Protein AF-A0A8S3BWZ7-F1 (afdb_monomer_lite)

pLDDT: mean 92.76, std 7.43, range [68.75, 98.44]

Structure (mmCIF, N/CA/C/O backbone):
data_AF-A0A8S3BWZ7-F1
#
_entry.id   AF-A0A8S3BWZ7-F1
#
loop_
_atom_site.group_PDB
_atom_site.id
_atom_site.type_symbol
_atom_site.label_atom_id
_atom_site.label_alt_id
_atom_site.label_comp_id
_atom_site.label_asym_id
_atom_site.label_entity_id
_atom_site.label_seq_id
_atom_site.pdbx_PDB_ins_code
_atom_site.Cartn_x
_atom_site.Cartn_y
_atom_site.Cartn_z
_atom_site.occupancy
_atom_site.B_iso_or_equiv
_atom_site.auth_seq_id
_atom_site.auth_comp_id
_atom_site.auth_asym_id
_atom_site.auth_atom_id
_atom_site.pdbx_PDB_model_num
ATOM 1 N N . TYR A 1 1 ? -3.722 3.622 -8.352 1.00 92.19 1 TYR A N 1
ATOM 2 C CA . TYR A 1 1 ? -3.625 3.122 -6.977 1.00 92.19 1 TYR A CA 1
ATOM 3 C C . TYR A 1 1 ? -5.034 3.019 -6.423 1.00 92.19 1 TYR A C 1
ATOM 5 O O . TYR A 1 1 ? -5.939 3.605 -7.013 1.00 92.19 1 TYR A O 1
ATOM 13 N N . GLU A 1 2 ? -5.207 2.293 -5.329 1.00 96.56 2 GLU A N 1
ATOM 14 C CA . GLU A 1 2 ? -6.437 2.260 -4.530 1.00 96.56 2 GLU A CA 1
ATOM 15 C C . GLU A 1 2 ? -6.114 2.740 -3.116 1.00 96.56 2 GLU A C 1
ATOM 17 O O . GLU A 1 2 ? -4.974 2.598 -2.670 1.00 96.56 2 GLU A O 1
ATOM 22 N N . VAL A 1 3 ? -7.082 3.343 -2.427 1.00 97.94 3 VAL A N 1
ATOM 23 C CA . VAL A 1 3 ? -6.880 3.909 -1.087 1.00 97.94 3 VAL A CA 1
ATOM 24 C C . VAL A 1 3 ? -7.957 3.393 -0.155 1.00 97.94 3 VAL A C 1
ATOM 26 O O . VAL A 1 3 ? -9.144 3.505 -0.454 1.00 97.94 3 VAL A O 1
ATOM 29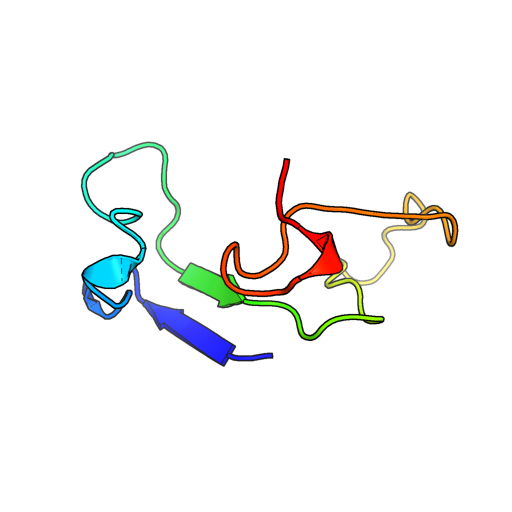 N N . TYR A 1 4 ? -7.533 2.896 1.000 1.00 98.44 4 TYR A N 1
ATOM 30 C CA . TYR A 1 4 ? -8.414 2.369 2.029 1.00 98.44 4 TYR A CA 1
ATOM 31 C C . TYR A 1 4 ? -8.119 3.045 3.361 1.00 98.44 4 TYR A C 1
ATOM 33 O O . TYR A 1 4 ? -6.958 3.187 3.749 1.00 98.44 4 TYR A O 1
ATOM 41 N N . LYS A 1 5 ? -9.170 3.389 4.112 1.00 98.44 5 LYS A N 1
ATOM 42 C CA . LYS A 1 5 ? -9.031 3.469 5.570 1.00 98.44 5 LYS A CA 1
ATOM 43 C C . LYS A 1 5 ? -8.778 2.064 6.102 1.00 98.44 5 LYS A C 1
ATOM 45 O O . LYS A 1 5 ? -9.314 1.104 5.556 1.00 98.44 5 LYS A O 1
ATOM 50 N N . LYS A 1 6 ? -8.053 1.936 7.211 1.00 98.12 6 LYS A N 1
ATOM 51 C CA . LYS A 1 6 ? -7.750 0.648 7.852 1.00 98.12 6 LYS A CA 1
ATOM 52 C C . LYS A 1 6 ? -8.982 -0.239 8.062 1.00 98.12 6 LYS A C 1
ATOM 54 O O . LYS A 1 6 ? -8.928 -1.437 7.809 1.00 98.12 6 LYS A O 1
ATOM 59 N N . SER A 1 7 ? -10.112 0.348 8.461 1.00 97.25 7 SER A N 1
ATOM 60 C CA . SER A 1 7 ? -11.385 -0.367 8.643 1.00 97.25 7 SER A CA 1
ATOM 61 C C . SER A 1 7 ? -12.029 -0.859 7.341 1.00 97.25 7 SER A C 1
ATOM 63 O O . SER A 1 7 ? -12.882 -1.739 7.384 1.00 97.25 7 SER A O 1
ATOM 65 N N . GLN A 1 8 ? -11.625 -0.303 6.200 1.00 98.31 8 GLN A N 1
ATOM 66 C CA . GLN A 1 8 ? -12.148 -0.597 4.867 1.00 98.31 8 GLN A CA 1
ATOM 67 C C . GLN A 1 8 ? -11.188 -1.460 4.035 1.00 98.31 8 GLN A C 1
ATOM 69 O O . GLN A 1 8 ? -11.505 -1.749 2.887 1.00 98.31 8 GLN A O 1
ATOM 74 N N . ILE A 1 9 ? -10.030 -1.858 4.583 1.00 98.12 9 ILE A N 1
ATOM 75 C CA . ILE A 1 9 ? -9.112 -2.773 3.893 1.00 98.12 9 ILE A CA 1
ATOM 76 C C . ILE A 1 9 ? -9.855 -4.100 3.639 1.00 98.12 9 ILE A C 1
ATOM 78 O O . ILE A 1 9 ? -10.425 -4.651 4.599 1.00 98.12 9 ILE A O 1
ATOM 82 N N . PRO A 1 10 ? -9.848 -4.605 2.388 1.00 97.56 10 PRO A N 1
ATOM 83 C CA . PRO A 1 10 ? -10.488 -5.868 2.037 1.00 97.56 10 PRO A CA 1
ATOM 84 C C . PRO A 1 10 ? -9.978 -7.033 2.901 1.00 97.56 10 PRO A C 1
ATOM 86 O O . PRO A 1 10 ? -8.795 -7.092 3.251 1.00 97.56 10 PRO A O 1
ATOM 89 N N . ASP A 1 11 ? -10.879 -7.934 3.302 1.00 97.25 11 ASP A N 1
ATOM 90 C CA . ASP A 1 11 ? -10.559 -9.025 4.237 1.00 97.25 11 ASP A CA 1
ATOM 91 C C . ASP A 1 11 ? -9.527 -9.999 3.665 1.00 97.25 11 ASP A C 1
ATOM 93 O O . ASP A 1 11 ? -8.693 -10.509 4.413 1.00 97.25 11 ASP A O 1
ATOM 97 N N . GLU A 1 12 ? -9.518 -10.181 2.345 1.00 95.81 12 GLU A N 1
ATOM 98 C CA . GLU A 1 12 ? -8.561 -11.017 1.618 1.00 95.81 12 GLU A CA 1
ATOM 99 C C . GLU A 1 12 ? -7.099 -10.594 1.816 1.00 95.81 12 GLU A C 1
ATOM 101 O O . GLU A 1 12 ? -6.195 -11.404 1.624 1.00 95.81 12 GLU A O 1
ATOM 106 N N . TYR A 1 13 ? -6.840 -9.346 2.224 1.00 96.62 13 TYR A N 1
ATOM 107 C CA . TYR A 1 13 ? -5.475 -8.885 2.488 1.00 96.62 13 TYR A CA 1
ATOM 108 C C . TYR A 1 13 ? -4.995 -9.304 3.876 1.00 96.62 13 TYR A C 1
ATOM 110 O O . TYR A 1 13 ? -3.797 -9.264 4.145 1.00 96.62 13 TYR A O 1
ATOM 118 N N . HIS A 1 14 ? -5.914 -9.631 4.793 1.00 97.00 14 HIS A N 1
ATOM 119 C CA . HIS A 1 14 ? -5.618 -9.890 6.205 1.00 97.00 14 HIS A CA 1
ATOM 120 C C . HIS A 1 14 ? -4.750 -8.791 6.867 1.00 97.00 14 HIS A C 1
ATOM 122 O O . HIS A 1 14 ? -4.064 -9.029 7.861 1.00 97.00 14 HIS A O 1
ATOM 128 N N . TYR A 1 15 ? -4.805 -7.556 6.349 1.00 97.50 15 TYR A N 1
ATOM 129 C CA . TYR A 1 15 ? -3.840 -6.488 6.645 1.00 97.50 15 TYR A CA 1
ATOM 130 C C . TYR A 1 15 ? -4.447 -5.316 7.431 1.00 97.50 15 TYR A C 1
ATOM 132 O O . TYR A 1 15 ? -4.158 -4.152 7.169 1.00 97.50 15 TYR A O 1
ATOM 140 N N . LYS A 1 16 ? -5.326 -5.598 8.401 1.00 96.62 16 LYS A N 1
ATOM 141 C CA . LYS A 1 16 ? -5.969 -4.549 9.225 1.00 96.62 16 LYS A CA 1
ATOM 142 C C . LYS A 1 16 ? -5.946 -4.779 10.734 1.00 96.62 16 LYS A C 1
ATOM 144 O O . LYS A 1 16 ? -6.090 -3.823 11.493 1.00 96.62 16 LYS A O 1
ATOM 149 N N . SER A 1 17 ? -5.688 -6.001 11.192 1.00 96.44 17 SER A N 1
ATOM 150 C CA . SER A 1 17 ? -5.820 -6.394 12.606 1.00 96.44 17 SER A CA 1
ATOM 151 C C . SER A 1 17 ? -4.524 -6.260 13.414 1.00 96.44 17 SER A C 1
ATOM 153 O O . SER A 1 17 ? -4.180 -7.136 14.201 1.00 96.44 17 SER A O 1
ATOM 155 N N . ASN A 1 18 ? -3.765 -5.177 13.223 1.00 97.88 18 ASN A N 1
ATOM 156 C CA . ASN A 1 18 ? -2.562 -4.916 14.018 1.00 97.88 18 ASN A CA 1
ATOM 157 C C . ASN A 1 18 ? -2.340 -3.413 14.220 1.00 97.88 18 ASN A C 1
ATOM 159 O O . ASN A 1 18 ? -2.491 -2.627 13.286 1.00 97.88 18 ASN A O 1
ATOM 163 N N . VAL A 1 19 ? -1.965 -3.004 15.435 1.00 97.38 19 VAL A N 1
ATOM 164 C CA . VAL A 1 19 ? -1.707 -1.597 15.799 1.00 97.38 19 VAL A CA 1
ATOM 165 C C . VAL A 1 19 ? -0.569 -0.955 15.002 1.00 97.38 19 VAL A C 1
ATOM 167 O O . VAL A 1 19 ? -0.552 0.259 14.858 1.00 97.38 19 VAL A O 1
ATOM 170 N N . ARG A 1 20 ? 0.349 -1.752 14.440 1.00 97.81 20 ARG A N 1
ATOM 171 C CA . ARG A 1 20 ? 1.458 -1.266 13.602 1.00 97.81 20 ARG A CA 1
ATOM 172 C C . ARG A 1 20 ? 1.033 -0.877 12.183 1.00 97.81 20 ARG A C 1
ATOM 174 O O . ARG A 1 20 ? 1.802 -0.215 11.495 1.00 97.81 20 ARG A O 1
ATOM 181 N N . ILE A 1 21 ? -0.160 -1.279 11.737 1.00 97.50 21 ILE A N 1
ATOM 182 C CA . ILE A 1 21 ? -0.701 -0.856 10.440 1.00 97.50 21 ILE A CA 1
ATOM 183 C C . ILE A 1 21 ? -1.297 0.541 10.588 1.00 97.50 21 ILE A C 1
ATOM 185 O O . ILE A 1 21 ? -2.161 0.743 11.447 1.00 97.50 21 ILE A O 1
ATOM 189 N N . GLY A 1 22 ? -0.844 1.474 9.749 1.00 97.25 22 GLY A N 1
ATOM 190 C CA . GLY A 1 22 ? -1.332 2.853 9.725 1.00 97.25 22 GLY A CA 1
ATOM 191 C C . GLY A 1 22 ? -2.811 2.974 9.345 1.00 97.25 22 GLY A C 1
ATOM 192 O O . GLY A 1 22 ? -3.438 2.024 8.876 1.00 97.25 22 GLY A O 1
ATOM 193 N N . ASP A 1 23 ? -3.369 4.167 9.538 1.00 98.19 23 ASP A N 1
ATOM 194 C CA . ASP A 1 23 ? -4.802 4.421 9.330 1.00 98.19 23 ASP A CA 1
ATOM 195 C C . ASP A 1 23 ? -5.223 4.406 7.858 1.00 98.19 23 ASP A C 1
ATOM 197 O O . ASP A 1 23 ? -6.397 4.176 7.559 1.00 98.19 23 ASP A O 1
ATOM 201 N N . ILE A 1 24 ? -4.272 4.635 6.949 1.00 98.00 24 ILE A N 1
ATOM 202 C CA . ILE A 1 24 ? -4.468 4.631 5.501 1.00 98.00 24 ILE A CA 1
ATOM 203 C C . ILE A 1 24 ? -3.522 3.615 4.862 1.00 98.00 24 ILE A C 1
ATOM 205 O O . ILE A 1 24 ? -2.316 3.636 5.111 1.00 98.00 24 ILE A O 1
ATOM 209 N N . LEU A 1 25 ? -4.072 2.773 3.988 1.00 97.50 25 LEU A N 1
ATOM 210 C CA . LEU A 1 25 ? -3.318 1.926 3.070 1.00 97.50 25 LEU A CA 1
ATOM 211 C C . LEU A 1 25 ? -3.498 2.453 1.645 1.00 97.50 25 LEU A C 1
ATOM 213 O O . LEU A 1 25 ? -4.628 2.672 1.205 1.00 97.50 25 LEU A O 1
ATOM 217 N N . ILE A 1 26 ? -2.393 2.618 0.917 1.00 97.62 26 ILE A N 1
ATOM 218 C CA . ILE A 1 26 ? -2.409 2.922 -0.516 1.00 97.62 26 ILE A CA 1
ATOM 219 C C . ILE A 1 26 ? -1.832 1.721 -1.261 1.00 97.62 26 ILE A C 1
ATOM 221 O O . ILE A 1 26 ? -0.656 1.397 -1.111 1.00 97.62 26 ILE A O 1
ATOM 225 N N . VAL A 1 27 ? -2.653 1.075 -2.084 1.00 97.06 27 VAL A N 1
ATOM 226 C CA . VAL A 1 27 ? -2.236 -0.058 -2.915 1.00 97.06 27 VAL A CA 1
ATOM 227 C C . VAL A 1 27 ? -1.753 0.483 -4.257 1.00 97.06 27 VAL A C 1
ATOM 229 O O . VAL A 1 27 ? -2.524 1.045 -5.046 1.00 97.06 27 VAL A O 1
ATOM 232 N N . GLY A 1 28 ? -0.449 0.366 -4.506 1.00 95.44 28 GLY A N 1
ATOM 233 C CA . GLY A 1 28 ? 0.174 0.773 -5.764 1.00 95.44 28 GLY A CA 1
ATOM 234 C C . GLY A 1 28 ? -0.276 -0.098 -6.939 1.00 95.44 28 GLY A C 1
ATOM 235 O O . GLY A 1 28 ? -0.551 -1.282 -6.778 1.00 95.44 28 GLY A O 1
ATOM 236 N N . LYS A 1 29 ? -0.326 0.485 -8.142 1.00 95.06 29 LYS A N 1
ATOM 237 C CA . LYS A 1 29 ? -0.443 -0.301 -9.381 1.00 95.06 29 LYS A CA 1
ATOM 238 C C . LYS A 1 29 ? 0.953 -0.764 -9.800 1.00 95.06 29 LYS A C 1
ATOM 240 O O . LYS A 1 29 ? 1.900 0.006 -9.651 1.00 95.06 29 LYS A O 1
ATOM 245 N N . ILE A 1 30 ? 1.062 -1.973 -10.351 1.00 94.06 30 ILE A N 1
ATOM 246 C CA . ILE A 1 30 ? 2.314 -2.500 -10.919 1.00 94.06 30 ILE A CA 1
ATOM 247 C C . ILE A 1 30 ? 2.935 -1.466 -11.873 1.00 94.06 30 ILE A C 1
ATOM 249 O O . ILE A 1 30 ? 2.226 -0.845 -12.665 1.00 94.06 30 ILE A O 1
ATOM 253 N N . GLY A 1 31 ? 4.251 -1.260 -11.759 1.00 91.31 31 GLY A N 1
ATOM 254 C CA . GLY A 1 31 ? 5.008 -0.281 -12.552 1.00 91.31 31 GLY A CA 1
ATOM 255 C C . GLY A 1 31 ? 5.019 1.145 -11.988 1.00 91.31 31 GLY A C 1
ATOM 256 O O . GLY A 1 31 ? 5.711 2.002 -12.529 1.00 91.31 31 GLY A O 1
ATOM 257 N N . TYR A 1 32 ? 4.300 1.410 -10.894 1.00 91.44 32 TYR A N 1
ATOM 258 C CA . TYR A 1 32 ? 4.314 2.701 -10.202 1.00 91.44 32 TYR A CA 1
ATOM 259 C C . TYR A 1 32 ? 4.878 2.561 -8.788 1.00 91.44 32 TYR A C 1
ATOM 261 O O . TYR A 1 32 ? 4.679 1.543 -8.133 1.00 91.44 32 TYR A O 1
ATOM 269 N N . GLN A 1 33 ? 5.518 3.611 -8.280 1.00 90.44 33 GLN A N 1
ATOM 270 C CA . GLN A 1 33 ? 5.901 3.731 -6.873 1.00 90.44 33 GLN A CA 1
ATOM 271 C C . GLN A 1 33 ? 5.195 4.945 -6.265 1.00 90.44 33 GLN A C 1
ATOM 273 O O . GLN A 1 33 ? 5.074 5.988 -6.907 1.00 90.44 33 GLN A O 1
ATOM 278 N N . ILE A 1 34 ? 4.713 4.807 -5.032 1.00 91.31 34 ILE A N 1
ATOM 279 C CA . ILE A 1 34 ? 4.151 5.919 -4.262 1.00 91.31 34 ILE A CA 1
ATOM 280 C C . ILE A 1 34 ? 5.284 6.502 -3.423 1.00 91.31 34 ILE A C 1
ATOM 282 O O . ILE A 1 34 ? 5.938 5.775 -2.679 1.00 91.31 34 ILE A O 1
ATOM 286 N N . VAL A 1 35 ? 5.526 7.800 -3.571 1.00 90.56 35 VAL A N 1
ATOM 287 C CA . VAL A 1 35 ? 6.620 8.515 -2.905 1.00 90.56 35 VAL A CA 1
ATOM 288 C C . VAL A 1 35 ? 6.088 9.758 -2.208 1.00 90.56 35 V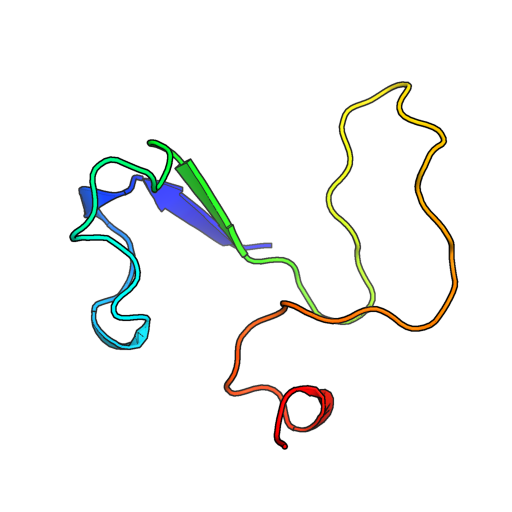AL A C 1
ATOM 290 O O . VAL A 1 35 ? 5.067 10.322 -2.610 1.00 90.56 35 VAL A O 1
ATOM 293 N N . VAL A 1 36 ? 6.794 10.201 -1.172 1.00 90.19 36 VAL A N 1
ATOM 294 C CA . VAL A 1 36 ? 6.544 11.507 -0.560 1.00 90.19 36 VAL A CA 1
ATOM 295 C C . VAL A 1 36 ? 7.200 12.580 -1.439 1.00 90.19 36 VAL A C 1
ATOM 297 O O . VAL A 1 36 ? 8.347 12.403 -1.849 1.00 90.19 36 VAL A O 1
ATOM 300 N N . PRO A 1 37 ? 6.521 13.696 -1.762 1.00 89.25 37 PRO A N 1
ATOM 301 C CA . PRO A 1 37 ? 7.129 14.767 -2.547 1.00 89.25 37 PRO A CA 1
ATOM 302 C C . PRO A 1 37 ? 8.452 15.251 -1.941 1.00 89.25 37 PRO A C 1
ATOM 304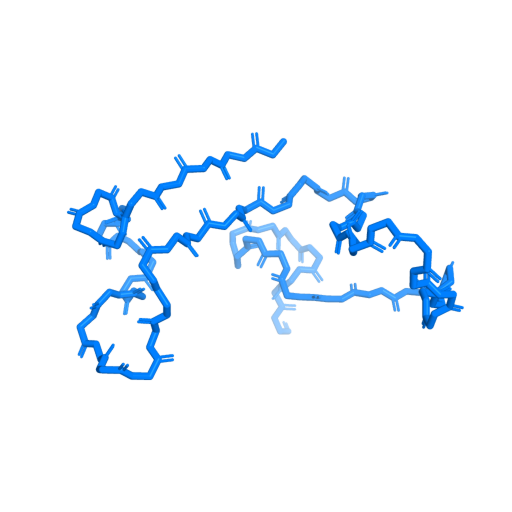 O O . PRO A 1 37 ? 8.537 15.515 -0.744 1.00 89.25 37 PRO A O 1
ATOM 307 N N . GLY A 1 38 ? 9.482 15.383 -2.779 1.00 86.44 38 GLY A N 1
ATOM 308 C CA . GLY A 1 38 ? 10.827 15.778 -2.349 1.00 86.44 38 GLY A CA 1
ATOM 309 C C . GLY A 1 38 ? 11.704 14.622 -1.861 1.00 86.44 38 GLY A C 1
ATOM 310 O O . GLY A 1 38 ? 12.916 14.811 -1.742 1.00 86.44 38 GLY A O 1
ATOM 311 N N . ASP A 1 39 ? 11.138 13.430 -1.657 1.00 83.25 39 ASP A N 1
ATOM 312 C CA . ASP A 1 39 ? 11.914 12.222 -1.406 1.00 83.25 39 ASP A CA 1
ATOM 313 C C . ASP A 1 39 ? 12.609 11.769 -2.699 1.00 83.25 39 ASP A C 1
ATOM 315 O O . ASP A 1 39 ? 11.975 11.506 -3.722 1.00 83.25 39 ASP A O 1
ATOM 319 N N . ARG A 1 40 ? 13.941 11.725 -2.653 1.00 73.06 40 ARG A N 1
ATOM 320 C CA . ARG A 1 40 ? 14.809 11.312 -3.766 1.00 73.06 40 ARG A CA 1
ATOM 321 C C . ARG A 1 40 ? 15.366 9.901 -3.586 1.00 73.06 40 ARG A C 1
ATOM 323 O O . ARG A 1 40 ? 16.227 9.493 -4.357 1.00 73.06 40 ARG A O 1
ATOM 330 N N . SER A 1 41 ? 14.899 9.163 -2.579 1.00 73.31 41 SER A N 1
ATOM 331 C CA . SER A 1 41 ? 15.355 7.799 -2.293 1.00 73.31 41 SER A CA 1
ATOM 332 C C . SER A 1 41 ? 14.788 6.741 -3.248 1.00 73.31 41 SER A C 1
ATOM 334 O O . SER A 1 41 ? 15.169 5.574 -3.164 1.00 73.31 41 SER A O 1
ATOM 336 N N . SER A 1 42 ? 13.896 7.117 -4.173 1.00 70.38 42 SER A N 1
ATOM 337 C CA . SER A 1 42 ? 13.307 6.177 -5.126 1.00 70.38 42 SER A CA 1
ATOM 338 C C . SER A 1 42 ? 14.360 5.645 -6.104 1.00 70.38 42 SER A C 1
ATOM 340 O O . SER A 1 42 ? 14.781 6.349 -7.025 1.00 70.38 42 SER A O 1
ATOM 342 N N . ASN A 1 43 ? 14.750 4.382 -5.937 1.00 68.75 43 ASN A N 1
ATOM 343 C CA . ASN A 1 43 ? 15.513 3.645 -6.938 1.00 68.75 43 ASN A CA 1
ATOM 344 C C . ASN A 1 43 ? 14.564 3.145 -8.035 1.00 68.75 43 ASN A C 1
ATOM 346 O O . ASN A 1 43 ? 13.637 2.393 -7.755 1.00 68.75 43 ASN A O 1
ATOM 350 N N . LEU A 1 44 ? 14.828 3.514 -9.292 1.00 72.19 44 LEU A N 1
ATOM 351 C CA . LEU A 1 44 ? 14.043 3.105 -10.472 1.00 72.19 44 LEU A CA 1
ATOM 352 C C . LEU A 1 44 ? 14.326 1.655 -10.930 1.00 72.19 44 LEU A C 1
ATOM 354 O O . LEU A 1 44 ? 14.139 1.321 -12.098 1.00 72.19 44 LEU A O 1
ATOM 358 N N . LEU A 1 45 ? 14.837 0.807 -10.036 1.00 84.00 45 LEU A N 1
ATOM 359 C CA . LEU A 1 45 ? 15.134 -0.599 -10.318 1.00 84.00 45 LEU A CA 1
ATOM 360 C C . LEU A 1 45 ? 13.893 -1.474 -10.084 1.00 84.00 45 LEU A C 1
ATOM 362 O O . LEU A 1 45 ? 12.818 -0.981 -9.742 1.00 84.00 45 LEU A O 1
ATOM 366 N N . GLY A 1 46 ? 14.046 -2.790 -10.265 1.00 87.56 46 GLY A N 1
ATOM 367 C CA . GLY A 1 46 ? 13.015 -3.755 -9.881 1.00 87.56 46 GLY A CA 1
ATOM 368 C C . GLY A 1 46 ? 12.595 -3.565 -8.420 1.00 87.56 46 GLY A C 1
ATOM 369 O O . GLY A 1 46 ? 13.436 -3.334 -7.552 1.00 87.56 46 GLY A O 1
ATOM 370 N N . ASN A 1 47 ? 11.289 -3.640 -8.166 1.00 90.50 47 ASN A N 1
ATOM 371 C CA . ASN A 1 47 ? 10.695 -3.387 -6.857 1.00 90.50 47 ASN A CA 1
ATOM 372 C C . ASN A 1 47 ? 9.582 -4.408 -6.565 1.00 90.50 47 ASN A C 1
ATOM 374 O O . ASN A 1 47 ? 9.100 -5.088 -7.473 1.00 90.50 47 ASN A O 1
ATOM 378 N N . HIS A 1 48 ? 9.182 -4.517 -5.302 1.00 93.31 48 HIS A N 1
ATOM 379 C CA . HIS A 1 48 ? 8.200 -5.482 -4.808 1.00 93.31 48 HIS A CA 1
ATOM 380 C C . HIS A 1 48 ? 7.276 -4.856 -3.748 1.00 93.31 48 HIS A C 1
ATOM 382 O O . HIS A 1 48 ? 7.417 -3.688 -3.392 1.00 93.31 48 HIS A O 1
ATOM 388 N N . GLY A 1 49 ? 6.321 -5.634 -3.227 1.00 93.94 49 GLY A N 1
ATOM 389 C CA . GLY A 1 49 ? 5.365 -5.174 -2.206 1.00 93.94 49 GLY A CA 1
ATOM 390 C C . GLY A 1 49 ? 4.039 -4.644 -2.760 1.00 93.94 49 GLY A C 1
ATOM 391 O O . GLY A 1 49 ? 3.282 -4.003 -2.034 1.00 93.94 49 GLY A O 1
ATOM 392 N N . TYR A 1 50 ? 3.758 -4.907 -4.038 1.00 95.94 50 TYR A N 1
ATOM 393 C CA . TYR A 1 50 ? 2.435 -4.716 -4.631 1.00 95.94 50 TYR A CA 1
ATOM 394 C C . TYR A 1 50 ? 1.435 -5.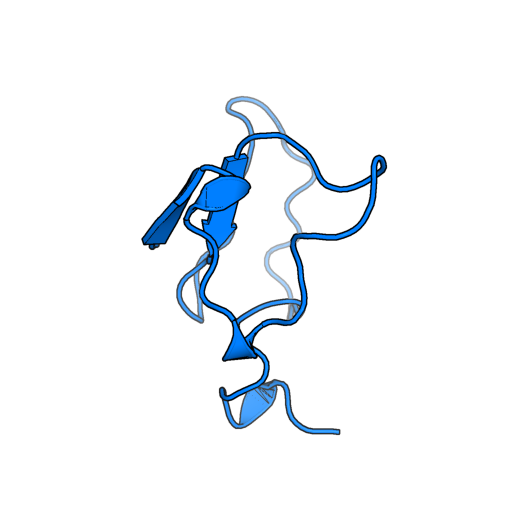763 -4.110 1.00 95.94 50 TYR A C 1
ATOM 396 O O . TYR A 1 50 ? 1.763 -6.588 -3.260 1.00 95.94 50 TYR A O 1
ATOM 404 N N . ASP A 1 51 ? 0.212 -5.727 -4.640 1.00 96.19 51 ASP A N 1
ATOM 405 C CA . ASP A 1 51 ? -0.793 -6.768 -4.420 1.00 96.19 51 ASP A CA 1
ATOM 406 C C . ASP A 1 51 ? -0.204 -8.167 -4.672 1.00 96.19 51 ASP A C 1
ATOM 408 O O . ASP A 1 51 ? 0.373 -8.430 -5.730 1.00 96.19 51 ASP A O 1
ATOM 412 N N . ASN A 1 52 ? -0.351 -9.058 -3.691 1.00 95.44 52 ASN A N 1
ATOM 413 C CA . ASN A 1 52 ? 0.217 -10.403 -3.713 1.00 95.44 52 ASN A CA 1
ATOM 414 C C . ASN A 1 52 ? -0.430 -11.321 -4.758 1.00 95.44 52 ASN A C 1
ATOM 416 O O . ASN A 1 52 ? 0.112 -12.385 -5.032 1.00 95.44 52 ASN A O 1
ATOM 420 N N . ARG A 1 53 ? -1.572 -10.928 -5.333 1.00 94.44 53 ARG A N 1
ATOM 421 C CA . ARG A 1 53 ? -2.240 -11.642 -6.433 1.00 94.44 53 ARG A CA 1
ATOM 422 C C . ARG A 1 53 ? -1.590 -11.381 -7.793 1.00 94.44 53 ARG A C 1
ATOM 424 O O . ARG A 1 53 ? -1.956 -12.023 -8.774 1.00 94.44 53 ARG A O 1
ATOM 431 N N . ALA A 1 54 ? -0.694 -10.397 -7.889 1.00 95.75 54 ALA A N 1
ATOM 432 C CA . ALA A 1 54 ? 0.040 -10.139 -9.118 1.00 95.75 54 ALA A CA 1
ATOM 433 C C . ALA A 1 54 ? 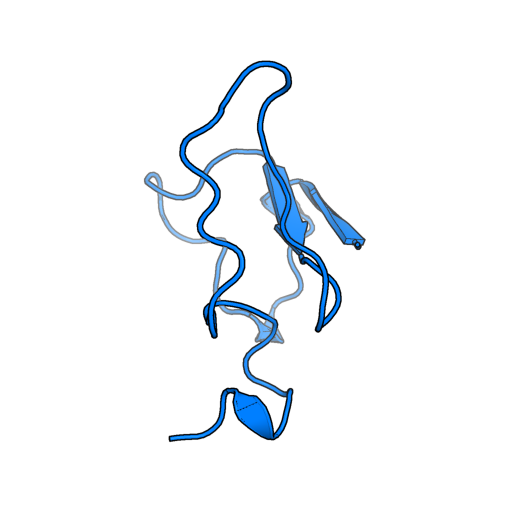1.074 -11.248 -9.354 1.00 95.75 54 ALA A C 1
ATOM 435 O O . ALA A 1 54 ? 1.866 -11.544 -8.464 1.00 95.75 54 ALA A O 1
ATOM 436 N N . GLU A 1 55 ? 1.130 -11.791 -10.575 1.00 96.44 55 GLU A N 1
ATOM 437 C CA . GLU A 1 55 ? 2.035 -12.901 -10.919 1.00 96.44 55 GLU A CA 1
ATOM 438 C C . GLU A 1 55 ? 3.506 -12.608 -10.594 1.00 96.44 55 GLU A C 1
ATOM 440 O O . GLU A 1 55 ? 4.231 -13.493 -10.154 1.00 96.44 55 GLU A O 1
ATOM 445 N N . SER A 1 56 ? 3.947 -11.356 -10.749 1.00 95.69 56 SER A N 1
ATOM 446 C CA . SER A 1 56 ? 5.320 -10.946 -10.434 1.00 95.69 56 SER A CA 1
ATOM 447 C C . SER A 1 56 ? 5.644 -10.913 -8.936 1.00 95.69 56 SER A C 1
ATOM 449 O O . SER A 1 56 ? 6.816 -10.797 -8.588 1.00 95.69 56 SER A O 1
ATOM 451 N N . MET A 1 57 ? 4.634 -10.978 -8.061 1.00 96.88 57 MET A N 1
ATOM 452 C CA . MET A 1 57 ? 4.766 -10.999 -6.598 1.00 96.88 57 MET A CA 1
ATOM 453 C C . MET A 1 57 ? 4.608 -12.410 -6.012 1.00 96.88 57 MET A C 1
ATOM 455 O O . MET A 1 57 ? 4.672 -12.571 -4.791 1.00 96.88 57 MET A O 1
ATOM 459 N N . HIS A 1 58 ? 4.387 -13.422 -6.854 1.00 95.69 58 HIS A N 1
ATOM 460 C CA . HIS A 1 58 ? 4.389 -14.813 -6.419 1.00 95.69 58 HIS A CA 1
ATOM 461 C C . HIS A 1 58 ? 5.824 -15.270 -6.083 1.00 95.69 58 HIS A C 1
ATOM 463 O O . HIS A 1 58 ? 6.773 -14.791 -6.708 1.00 95.69 58 HIS A O 1
ATOM 469 N N . PRO A 1 59 ? 5.991 -16.153 -5.083 1.00 88.31 59 PRO A N 1
ATOM 470 C CA . PRO A 1 59 ? 7.292 -16.700 -4.700 1.00 88.31 59 PRO A CA 1
ATOM 471 C C . PRO A 1 59 ? 7.896 -17.643 -5.748 1.00 88.31 59 PRO A C 1
ATOM 473 O O . PRO A 1 59 ? 7.124 -18.289 -6.495 1.00 88.31 59 PRO A O 1
#

Sequence (59 aa):
YEVYKKSQIPDEYHYKSNVRIGDILIVGKIGYQIVVPGDRSSNLLGNHGYDNRAESMHP

Foldseek 3Di:
DDKDQLVRPDVVVVQRPDPPRDRMDDADDPPDDDDDPPDPPDDSDDDEDHPCPDPVNDD

Radius of gyration: 12.83 Å; chains: 1; bounding box: 28×32×28 Å

O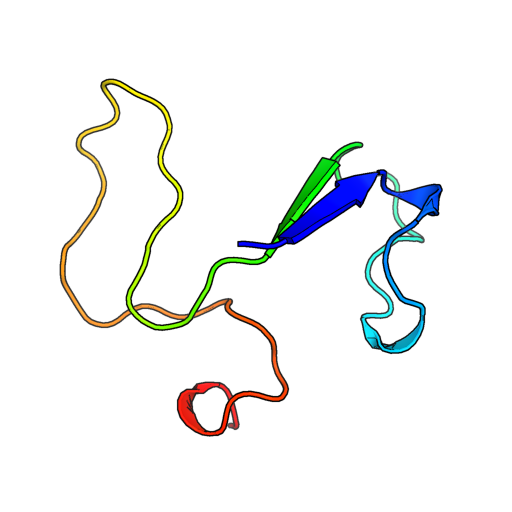rganism: NCBI:txid392030

InterPro domains:
  IPR002591 Type I phosphodiesterase/nucleotide pyrophosphatase/phosphate transferase [PF01663] (1-51)
  IPR017850 Alkaline-phosphatase-like, core domain superfamily [G3DSA:3.40.720.10] (1-59)
  IPR017850 Alkaline-phosphatase-like, core domain superfamily [SSF53649] (2-58)

Secondary structure (DSSP, 8-state):
-EEEEGGGS-GGG--SSSTTS-SEEEEPPTT-----TT------S----S-TTSGGG--

=== Feature glossary ===
Each block in this record encodes a different view of the same protein. In brief:

Predicted aligned error. PAE(i, j) answers: if I align the predicted and true structures on residue i, how far off (in Å) do I expect residue j to be? A block-diagonal PAE matrix with low values on the blocks and high values off-diagonal is the signature of a multi-domain protein with confidently predicted domains but uncertain inter-domain orientation.

Contact-map, Ramachandran, and PAE plots. Plot images: a contact map (which residues are close in 3D, as an N×N binary image), a Ramachandran scatter (backbone torsion angles, revealing secondary-structure composition at a glance), and — for AlphaFold structures — a PAE heatmap (pairwise prediction confidence).

Backbone torsions (φ/ψ). φ (phi) and ψ (psi) are the two rotatable backbone dihedrals per residue: φ is the C(i-1)–N–Cα–C torsion, ψ is the N–Cα–C–N(i+1) torsion, both in degrees on (−180°, 180°]. α-helical residues cluster near (−60°, −45°); β-strand residues near (−120°, +130°). A Ramachandran plot is simply a scatter of (φ, ψ) for every residue.

Foldseek 3Di. A 3Di character summarizes, for each residue, the relative orientation of the Cα frame of its nearest spatial neighbor. Because it encodes fold topology rather than chemistry, 3Di alignments detect remote structural similarity that sequence alignment misses.

Radius of gyration, Cα contacts, bounding box. Three whole-structure scalars: the radius of gyration (RMS distance of Cα from centroid, in Å), the count of Cα–Cα contacts (pairs closer than 8 Å and separated by more than four residues in sequence — i.e. tertiary, not local, contacts), and the bounding-box dimensions. Together they distinguish compact globular folds from extended fibres or disordered chains.

Sequence. Sequence gives the chain of amino acids in standard one-letter code (A=alanine, C=cysteine, …, Y=tyrosine), read N→C. It is the only feature that is directly encoded by the gene; all structural features are derived from the folded form of this sequence.

mmCIF coordinates. Atomic coordinates in PDBx/mmCIF format — the same representation the Protein Data Bank distributes. Each line of the _atom_site loop places one backbone atom in Cartesian space (units: ångströms, origin: arbitrary).

Secondary structure (3-state, P-SEA). Three-state secondary structure (P-SEA) collapses the eight DSSP classes into helix (a), strand (b), and coil (c). P-SEA assigns these from Cα geometry alone — distances and angles — without requiring backbone oxygens, so it works on any Cα trace.

InterPro / GO / CATH / organism. Functional annotations link the protein to curated databases. InterPro entries identify conserved domains and families by matching the sequence against member-database signatures (Pfam, PROSITE, CDD, …). Gene Ontology (GO) terms describe molecular function, biological process, and cellular component in a controlled vocabulary. CATH places the structure in a hierarchical fold classification (Class/Architecture/Topology/Homologous-superfamily). The organism is the source species.

B-factor. B-factor (Debye–Waller factor) reflects atomic displacement in the crystal lattice. It is an experimental observable (units Å²), not a prediction; low values mean the atom is pinned down, high values mean it moves or is heterogeneous across the crystal.

Rendered structure images. Structure images are PyMOL renders from six orthogonal camera directions. Cartoon representation draws helices as coils and strands as arrows; sticks shows the backbone as bonds; surface shows the solvent-excluded envelope. Rainbow coloring maps sequence position to hue (blue→red, N→C); chain coloring assigns a distinct color per polypeptide.

Solvent-accessible surface area. Solvent-accessible surface area (SASA) is the area in Å² traced out by the centre of a 1.4 Å probe sphere (a water molecule) rolled over the protein's van der Waals surface (Shrake–Rupley / Lee–Richards construction). Buried residues have near-zero SASA; fully exposed residues can exceed 200 Å². The total SASA scales roughly with the number of surface residues.

Secondary structure (8-state, DSSP). The SS8 string is DSSP's per-residue secondary-structure call. α-helix (H) means an i→i+4 H-bond ladder; β-strand (E) means the residue participates in a β-sheet; 3₁₀ (G) and π (I) are tighter and wider helices; T/S are turns/bends; '-' is loop.

pLDDT. For AlphaFold models, the B-factor field carries pLDDT — the model's own estimate of local accuracy on a 0–100 scale. Regions with pLDDT<50 should be treated as essentially unmodeled; they often correspond to intrinsically disordered segments.

Nearest PDB structures. Nearest PDB neighbors are the top structural matches found by Foldseek when searching this structure against the entire Protein Data Bank. Each hit reports a TM-score (0 to 1; >0.5 almost always implies the same fold) and an E-value. These are *structural* homologs — they may share no detectable sequence similarity.